Protein AF-A0A068S3R8-F1 (afdb_monomer)

Mean predicted aligned error: 17.59 Å

Sequence (166 aa):
MTRSATAWVVQECETALEDRRSAHNALERQRREHLNARFQELARTLPSLQSVRRPSKSMIVSKSLDYVMQSNTRESRYVSEILDLRRRNEQLRQQAALLHSYKYPTSSSPPSSSSSSSLSLQVQEQQQHLNLSQTTMPDPFTLTPAMILSKIHQQQQEDRRGHRRS

Structure (mmCIF, N/CA/C/O backbone):
data_AF-A0A068S3R8-F1
#
_entry.id   AF-A0A068S3R8-F1
#
loop_
_atom_site.group_PDB
_atom_site.id
_atom_site.type_symbol
_atom_site.label_atom_id
_atom_site.label_alt_id
_atom_site.label_comp_id
_atom_site.label_asym_id
_atom_site.label_entity_id
_atom_site.label_seq_id
_atom_site.pdbx_PDB_ins_code
_atom_site.Cartn_x
_atom_site.Cartn_y
_atom_site.Cartn_z
_atom_site.occupancy
_atom_site.B_iso_or_equiv
_atom_site.auth_seq_id
_atom_site.auth_comp_id
_atom_site.auth_asym_id
_atom_site.auth_atom_id
_atom_site.pdbx_PDB_model_num
ATOM 1 N N . MET A 1 1 ? 41.377 10.291 -56.583 1.00 51.19 1 MET A N 1
ATOM 2 C CA . MET A 1 1 ? 41.637 9.394 -55.430 1.00 51.19 1 MET A CA 1
ATOM 3 C C . MET A 1 1 ? 41.089 9.968 -54.104 1.00 51.19 1 MET A C 1
ATOM 5 O O . MET A 1 1 ? 41.702 9.778 -53.068 1.00 51.19 1 MET A O 1
ATOM 9 N N . THR A 1 2 ? 39.921 10.628 -54.083 1.00 55.53 2 THR A N 1
ATOM 10 C CA . THR A 1 2 ? 39.420 11.383 -52.901 1.00 55.53 2 THR A CA 1
ATOM 11 C C . THR A 1 2 ? 38.134 10.832 -52.270 1.00 55.53 2 THR A C 1
ATOM 13 O O . THR A 1 2 ? 37.683 11.356 -51.262 1.00 55.53 2 THR A O 1
ATOM 16 N N . ARG A 1 3 ? 37.548 9.750 -52.803 1.00 54.03 3 ARG A N 1
ATOM 17 C CA . ARG A 1 3 ? 36.299 9.161 -52.273 1.00 54.03 3 ARG A CA 1
ATOM 18 C C . ARG A 1 3 ? 36.459 8.368 -50.968 1.00 54.03 3 ARG A C 1
ATOM 20 O O . ARG A 1 3 ? 35.466 8.125 -50.297 1.00 54.03 3 ARG A O 1
ATOM 27 N N . SER A 1 4 ? 37.683 7.964 -50.620 1.00 62.53 4 SER A N 1
ATOM 28 C CA . SER A 1 4 ? 37.938 7.105 -49.456 1.00 62.53 4 SER A CA 1
ATOM 29 C C . SER A 1 4 ? 37.808 7.883 -48.141 1.00 62.53 4 SER A C 1
ATOM 31 O O . SER A 1 4 ? 37.044 7.483 -47.274 1.00 62.53 4 SER A O 1
ATOM 33 N N . ALA A 1 5 ? 38.447 9.052 -48.015 1.00 59.62 5 ALA A N 1
ATOM 34 C CA . ALA A 1 5 ? 38.508 9.802 -46.754 1.00 59.62 5 ALA A CA 1
ATOM 35 C C . ALA A 1 5 ? 37.138 10.293 -46.238 1.00 59.62 5 ALA A C 1
ATOM 37 O O . ALA A 1 5 ? 36.887 10.262 -45.039 1.00 59.62 5 ALA A O 1
ATOM 38 N N . THR A 1 6 ? 36.224 10.692 -47.127 1.00 59.78 6 THR A N 1
ATOM 39 C CA . THR A 1 6 ? 34.867 11.119 -46.741 1.00 59.78 6 THR A CA 1
ATOM 40 C C . THR A 1 6 ? 33.982 9.960 -46.283 1.00 59.78 6 THR A C 1
ATOM 42 O O . THR A 1 6 ? 33.094 10.172 -45.466 1.00 59.78 6 THR A O 1
ATOM 45 N N . ALA A 1 7 ? 34.218 8.741 -46.778 1.00 63.41 7 ALA A N 1
ATOM 46 C CA . ALA A 1 7 ? 33.459 7.562 -46.365 1.00 63.41 7 ALA A CA 1
ATOM 47 C C . ALA A 1 7 ? 33.797 7.145 -44.922 1.00 63.41 7 ALA A C 1
ATOM 49 O O . ALA A 1 7 ? 32.890 6.822 -44.163 1.00 63.41 7 ALA A O 1
ATOM 50 N N . TRP A 1 8 ? 35.069 7.245 -44.516 1.00 62.47 8 TRP A N 1
ATOM 51 C CA . TRP A 1 8 ? 35.499 6.969 -43.137 1.00 62.47 8 TRP A CA 1
ATOM 52 C C . TRP A 1 8 ? 34.881 7.938 -42.126 1.00 62.47 8 TRP A C 1
ATOM 54 O O . TRP A 1 8 ? 34.349 7.501 -41.114 1.00 62.47 8 TRP A O 1
ATOM 64 N N . VAL A 1 9 ? 34.873 9.240 -42.428 1.00 62.78 9 VAL A N 1
ATOM 65 C CA . VAL A 1 9 ? 34.320 10.263 -41.520 1.00 62.78 9 VAL A CA 1
ATOM 66 C C . VAL A 1 9 ? 32.803 10.122 -41.353 1.00 62.78 9 VAL A C 1
ATOM 68 O O . VAL A 1 9 ? 32.285 10.269 -40.249 1.00 62.78 9 VAL A O 1
ATOM 71 N N . VAL A 1 10 ? 32.074 9.805 -42.429 1.00 66.19 10 VAL A N 1
ATOM 72 C CA . VAL A 1 10 ? 30.625 9.550 -42.350 1.00 66.19 10 VAL A CA 1
ATOM 73 C C . VAL A 1 10 ? 30.339 8.294 -41.526 1.00 66.19 10 VAL A C 1
ATOM 75 O O . VAL A 1 10 ? 29.455 8.322 -40.673 1.00 66.19 10 VAL A O 1
ATOM 78 N N . GLN A 1 11 ? 31.127 7.234 -41.717 1.00 67.62 11 GLN A N 1
ATOM 79 C CA . GLN A 1 11 ? 30.979 5.982 -40.979 1.00 67.62 11 GLN A CA 1
ATOM 80 C C . GLN A 1 11 ? 31.315 6.135 -39.486 1.00 67.62 11 GLN A C 1
ATOM 82 O O . GLN A 1 11 ? 30.635 5.555 -38.648 1.00 67.62 11 GLN A O 1
ATOM 87 N N . GLU A 1 12 ? 32.295 6.968 -39.134 1.00 63.81 12 GLU A N 1
ATOM 88 C CA . GLU A 1 12 ? 32.676 7.266 -37.746 1.00 63.81 12 GLU A CA 1
ATOM 89 C C . GLU A 1 12 ? 31.647 8.157 -37.019 1.00 63.81 12 GLU A C 1
ATOM 91 O O . GLU A 1 12 ? 31.403 8.002 -35.821 1.00 63.81 12 GLU A O 1
ATOM 96 N N . CYS A 1 13 ? 30.961 9.055 -37.739 1.00 73.69 13 CYS A N 1
ATOM 97 C CA . CYS A 1 13 ? 29.795 9.761 -37.198 1.00 73.69 13 CYS A CA 1
ATOM 98 C C . CYS A 1 13 ? 28.574 8.841 -37.026 1.00 73.69 13 CYS A C 1
ATOM 100 O O . CYS A 1 13 ? 27.834 8.987 -36.051 1.00 73.69 13 CYS A O 1
ATOM 102 N N . GLU A 1 14 ? 28.341 7.911 -37.952 1.00 74.69 14 GLU A N 1
ATOM 103 C CA . GLU A 1 14 ? 27.219 6.968 -37.893 1.00 74.69 14 GLU A CA 1
ATOM 104 C C . GLU A 1 14 ? 27.356 5.999 -36.709 1.00 74.69 14 GLU A C 1
ATOM 106 O O . GLU A 1 14 ? 26.413 5.864 -35.920 1.00 74.69 14 GLU A O 1
ATOM 111 N N . THR A 1 15 ? 28.558 5.457 -36.484 1.00 79.62 15 THR A N 1
ATOM 112 C CA . THR A 1 15 ? 28.851 4.595 -35.328 1.00 79.62 15 THR A CA 1
ATOM 113 C C . THR A 1 15 ? 28.710 5.339 -34.001 1.00 79.62 15 THR A C 1
ATOM 115 O O . THR A 1 15 ? 28.070 4.837 -33.080 1.00 79.62 15 THR A O 1
ATOM 118 N N . ALA A 1 16 ? 29.182 6.587 -33.901 1.00 82.00 16 ALA A N 1
ATOM 119 C CA . ALA A 1 16 ? 29.010 7.394 -32.690 1.00 82.00 16 ALA A CA 1
ATOM 120 C C . ALA A 1 16 ? 27.524 7.679 -32.365 1.00 82.00 16 ALA A C 1
ATOM 122 O O . ALA A 1 16 ? 27.117 7.735 -31.197 1.00 82.00 16 ALA A O 1
ATOM 123 N N . LEU A 1 17 ? 26.675 7.847 -33.387 1.00 86.94 17 LEU A N 1
ATOM 124 C CA . LEU A 1 17 ? 25.225 7.996 -33.211 1.00 86.94 17 LEU A CA 1
ATOM 125 C C . LEU A 1 17 ? 24.551 6.686 -32.785 1.00 86.94 17 LEU A C 1
ATOM 127 O O . LEU A 1 17 ? 23.557 6.714 -32.051 1.00 86.94 17 LEU A O 1
ATOM 131 N N . GLU A 1 18 ? 25.043 5.550 -33.262 1.00 85.94 18 GLU A N 1
ATOM 132 C CA . GLU A 1 18 ? 24.586 4.212 -32.881 1.00 85.94 18 GLU A CA 1
ATOM 133 C C . GLU A 1 18 ? 24.995 3.863 -31.454 1.00 85.94 18 GLU A C 1
ATOM 135 O O . GLU A 1 18 ? 24.146 3.411 -30.687 1.00 85.94 18 GLU A O 1
ATOM 140 N N . ASP A 1 19 ? 26.218 4.199 -31.051 1.00 87.75 19 ASP A N 1
ATOM 141 C CA . ASP A 1 19 ? 26.715 4.042 -29.685 1.00 87.75 19 ASP A CA 1
ATOM 142 C C . ASP A 1 19 ? 25.922 4.896 -28.696 1.00 87.75 19 ASP A C 1
ATOM 144 O O . ASP A 1 19 ? 25.498 4.426 -27.639 1.00 87.75 19 ASP A O 1
ATOM 148 N N . ARG A 1 20 ? 25.604 6.144 -29.056 1.00 91.50 20 ARG A N 1
ATOM 149 C CA . ARG A 1 20 ? 24.736 6.989 -28.225 1.00 91.50 20 ARG A CA 1
ATOM 150 C C . ARG A 1 20 ? 23.328 6.402 -28.085 1.00 91.50 20 ARG A C 1
ATOM 152 O O . ARG A 1 20 ? 22.744 6.447 -26.999 1.00 91.50 20 ARG A O 1
ATOM 159 N N . ARG A 1 21 ? 22.768 5.842 -29.164 1.00 93.06 21 ARG A N 1
ATOM 160 C CA . ARG A 1 21 ? 21.459 5.163 -29.141 1.00 93.06 21 ARG A CA 1
ATOM 161 C C . ARG A 1 21 ? 21.508 3.871 -28.322 1.00 93.06 21 ARG A C 1
ATOM 163 O O . ARG A 1 21 ? 20.574 3.603 -27.566 1.00 93.06 21 ARG A O 1
ATOM 170 N N . SER A 1 22 ? 22.578 3.087 -28.434 1.00 93.94 22 SER A N 1
ATOM 171 C CA . SER A 1 22 ? 22.758 1.835 -27.695 1.00 93.94 22 SER A CA 1
ATOM 172 C C . SER A 1 22 ? 22.910 2.100 -26.193 1.00 93.94 22 SER A C 1
ATOM 174 O O . SER A 1 22 ? 22.207 1.473 -25.397 1.00 93.94 22 SER A O 1
ATOM 176 N N . ALA A 1 23 ? 23.705 3.105 -25.808 1.00 94.62 23 ALA A N 1
ATOM 177 C CA . ALA A 1 23 ? 23.867 3.549 -24.427 1.00 94.62 23 ALA A CA 1
ATOM 178 C C . ALA A 1 23 ? 22.541 4.043 -23.830 1.00 94.62 23 ALA A C 1
ATOM 180 O O . ALA A 1 23 ? 22.152 3.626 -22.738 1.00 94.62 23 ALA A O 1
ATOM 181 N N . HIS A 1 24 ? 21.788 4.862 -24.572 1.00 97.19 24 HIS A N 1
ATOM 182 C CA . HIS A 1 24 ? 20.451 5.287 -24.156 1.00 97.19 24 HIS A CA 1
ATOM 183 C C . HIS A 1 24 ? 19.503 4.089 -23.949 1.00 97.19 24 HIS A C 1
ATOM 185 O O . HIS A 1 24 ? 18.805 4.005 -22.937 1.00 97.19 24 HIS A O 1
ATOM 191 N N . ASN A 1 25 ? 19.504 3.120 -24.870 1.00 97.81 25 ASN A N 1
ATOM 192 C CA . ASN A 1 25 ? 18.690 1.907 -24.754 1.00 97.81 25 ASN A CA 1
ATOM 193 C C . ASN A 1 25 ? 19.098 1.032 -23.559 1.00 97.81 25 ASN A C 1
ATOM 195 O O . ASN A 1 25 ? 18.241 0.382 -22.956 1.00 97.81 25 ASN A O 1
ATOM 199 N N . ALA A 1 26 ? 20.387 0.995 -23.215 1.00 97.25 26 ALA A N 1
ATOM 200 C CA . ALA A 1 26 ? 20.878 0.315 -22.023 1.00 97.25 26 ALA A CA 1
ATOM 201 C C . ALA A 1 26 ? 20.343 0.982 -20.746 1.00 97.25 26 ALA A C 1
ATOM 203 O O . ALA A 1 26 ? 19.762 0.298 -19.901 1.00 97.25 26 ALA A O 1
ATOM 204 N N . LEU A 1 27 ? 20.437 2.312 -20.656 1.00 97.75 27 LEU A N 1
ATOM 205 C CA . LEU A 1 27 ? 19.927 3.081 -19.517 1.00 97.75 27 LEU A CA 1
ATOM 206 C C . LEU A 1 27 ? 18.412 2.917 -19.330 1.00 97.75 27 LEU A C 1
ATOM 208 O O . LEU A 1 27 ? 17.944 2.666 -18.220 1.00 97.75 27 LEU A O 1
ATOM 212 N N . GLU A 1 28 ? 17.624 2.996 -20.404 1.00 98.12 28 GLU A N 1
ATOM 213 C CA . GLU A 1 28 ? 16.169 2.823 -20.303 1.00 98.12 28 GLU A CA 1
ATOM 214 C C . GLU A 1 28 ? 15.787 1.391 -19.900 1.00 98.12 28 GLU A C 1
ATOM 216 O O . GLU A 1 28 ? 14.827 1.188 -19.151 1.00 98.12 28 GLU A O 1
ATOM 221 N N . ARG A 1 29 ? 16.547 0.380 -20.339 1.00 98.38 29 ARG A N 1
ATOM 222 C CA . ARG A 1 29 ? 16.350 -1.005 -19.890 1.00 98.38 29 ARG A CA 1
ATOM 223 C C . ARG A 1 29 ? 16.610 -1.138 -18.389 1.00 98.38 29 ARG A C 1
ATOM 225 O O . ARG A 1 29 ? 15.739 -1.651 -17.690 1.00 98.38 29 ARG A O 1
ATOM 232 N N . GLN A 1 30 ? 17.715 -0.584 -17.888 1.00 98.12 30 GLN A N 1
ATOM 233 C CA . GLN A 1 30 ? 18.015 -0.544 -16.454 1.00 98.12 30 GLN A CA 1
ATOM 234 C C . GLN A 1 30 ? 16.899 0.160 -15.662 1.00 98.12 30 GLN A C 1
ATOM 236 O O . GLN A 1 30 ? 16.451 -0.3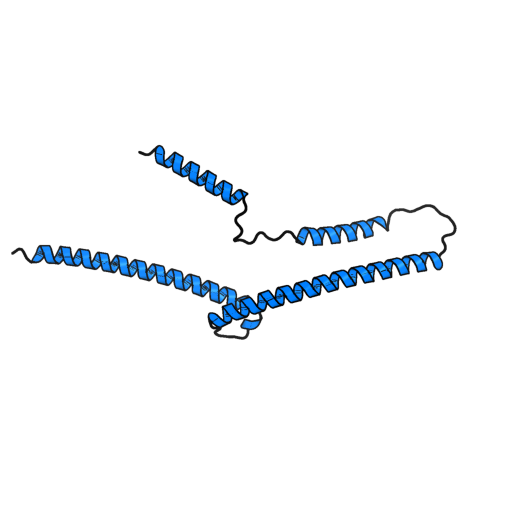38 -14.626 1.00 98.12 30 GLN A O 1
ATOM 241 N N . ARG A 1 31 ? 16.381 1.290 -16.163 1.00 98.62 31 ARG A N 1
ATOM 242 C CA . ARG A 1 31 ? 15.258 2.006 -15.535 1.00 98.62 31 ARG A CA 1
ATOM 243 C C . ARG A 1 31 ? 14.001 1.135 -15.454 1.00 98.62 31 ARG A C 1
ATOM 245 O O . ARG A 1 31 ? 13.338 1.092 -14.415 1.00 98.62 31 ARG A O 1
ATOM 252 N N . ARG A 1 32 ? 13.666 0.428 -16.538 1.00 98.50 32 ARG A N 1
ATOM 253 C CA . ARG A 1 32 ? 12.508 -0.482 -16.595 1.00 98.50 32 ARG A CA 1
ATOM 254 C C . ARG A 1 32 ? 12.668 -1.672 -15.659 1.00 98.50 32 ARG A C 1
ATOM 256 O O . ARG A 1 32 ? 11.694 -2.056 -15.015 1.00 98.50 32 ARG A O 1
ATOM 263 N N . GLU A 1 33 ? 13.864 -2.241 -15.569 1.00 98.44 33 GLU A N 1
ATOM 264 C CA . GLU A 1 33 ? 14.184 -3.325 -14.638 1.00 98.44 33 GLU A CA 1
ATOM 265 C C . GLU A 1 33 ? 14.031 -2.871 -13.186 1.00 98.44 33 GLU A C 1
ATOM 267 O O . GLU A 1 33 ? 13.329 -3.532 -12.421 1.00 98.44 33 GLU A O 1
ATOM 272 N N . HIS A 1 34 ? 14.568 -1.696 -12.835 1.00 98.50 34 HIS A N 1
ATOM 273 C CA . HIS A 1 34 ? 14.389 -1.106 -11.508 1.00 98.50 34 HIS A CA 1
ATOM 274 C C . HIS A 1 34 ? 12.906 -0.902 -11.166 1.00 98.50 34 HIS A C 1
ATOM 276 O O . HIS A 1 34 ? 12.444 -1.313 -10.102 1.00 98.50 34 HIS A O 1
ATOM 282 N N . LEU A 1 35 ? 12.124 -0.322 -12.083 1.00 98.25 35 LEU A N 1
ATOM 283 C CA . LEU A 1 35 ? 10.686 -0.127 -11.883 1.00 98.25 35 LEU A CA 1
ATOM 284 C C . LEU A 1 35 ? 9.944 -1.461 -11.715 1.00 98.25 35 LEU A C 1
ATOM 286 O O . LEU A 1 35 ? 9.087 -1.599 -10.843 1.00 98.25 35 LEU A O 1
ATOM 290 N N . ASN A 1 36 ? 10.266 -2.459 -12.537 1.00 98.06 36 ASN A N 1
ATOM 291 C CA . ASN A 1 36 ? 9.657 -3.781 -12.432 1.00 98.06 36 ASN A CA 1
ATOM 292 C C . ASN A 1 36 ? 10.013 -4.463 -11.101 1.00 98.06 36 ASN A C 1
ATOM 294 O O . ASN A 1 36 ? 9.145 -5.110 -10.517 1.00 98.06 36 ASN A O 1
ATOM 298 N N . ALA A 1 37 ? 11.235 -4.282 -10.593 1.00 98.12 37 ALA A N 1
ATOM 299 C CA . ALA A 1 37 ? 11.625 -4.775 -9.275 1.00 98.12 37 ALA A CA 1
ATOM 300 C C . ALA A 1 37 ? 10.761 -4.154 -8.164 1.00 98.12 37 ALA A C 1
ATOM 302 O O . ALA A 1 37 ? 10.256 -4.890 -7.318 1.00 98.12 37 ALA A O 1
ATOM 303 N N . ARG A 1 38 ? 10.484 -2.840 -8.224 1.00 98.12 38 ARG A N 1
ATOM 304 C CA . ARG A 1 38 ? 9.569 -2.162 -7.283 1.00 98.12 38 ARG A CA 1
ATOM 305 C C . ARG A 1 38 ? 8.142 -2.710 -7.337 1.00 98.12 38 ARG A C 1
ATOM 307 O O . ARG A 1 38 ? 7.537 -2.934 -6.294 1.00 98.12 38 ARG A O 1
ATOM 314 N N . PHE A 1 39 ? 7.614 -2.998 -8.530 1.00 98.31 39 PHE A N 1
ATOM 315 C CA . PHE A 1 39 ? 6.304 -3.653 -8.658 1.00 98.31 39 PHE A CA 1
ATOM 316 C C . PHE A 1 39 ? 6.283 -5.052 -8.029 1.00 98.31 39 PHE A C 1
ATOM 318 O O . PHE A 1 39 ? 5.297 -5.424 -7.399 1.00 98.31 39 PHE A O 1
ATOM 325 N N . GLN A 1 40 ? 7.354 -5.833 -8.186 1.00 97.12 40 GLN A N 1
ATOM 326 C CA . GLN A 1 40 ? 7.445 -7.164 -7.582 1.00 97.12 40 GLN A CA 1
ATOM 327 C C . GLN A 1 40 ? 7.598 -7.105 -6.059 1.00 97.12 40 GLN A C 1
ATOM 329 O O . GLN A 1 40 ? 7.021 -7.932 -5.362 1.00 97.12 40 GLN A O 1
ATOM 334 N N . GLU A 1 41 ? 8.376 -6.153 -5.541 1.00 97.50 41 GLU A N 1
ATOM 335 C CA . GLU A 1 41 ? 8.492 -5.883 -4.105 1.00 97.50 41 GLU A CA 1
ATOM 336 C C . GLU A 1 41 ? 7.114 -5.574 -3.511 1.00 97.50 41 GLU A C 1
ATOM 338 O O . GLU A 1 41 ? 6.667 -6.276 -2.608 1.00 97.50 41 GLU A O 1
ATOM 343 N N . LEU A 1 42 ? 6.389 -4.630 -4.115 1.00 97.75 42 LEU A N 1
ATOM 344 C CA . LEU A 1 42 ? 5.026 -4.282 -3.722 1.00 97.75 42 LEU A CA 1
ATOM 345 C C . LEU A 1 42 ? 4.063 -5.477 -3.803 1.00 97.75 42 LEU A C 1
ATOM 347 O O . LEU A 1 42 ? 3.246 -5.678 -2.915 1.00 97.75 42 LEU A O 1
ATOM 351 N N . ALA A 1 43 ? 4.163 -6.316 -4.835 1.00 97.88 43 ALA A N 1
ATOM 352 C CA . ALA A 1 43 ? 3.306 -7.495 -4.942 1.00 97.88 43 ALA A CA 1
ATOM 353 C C . ALA A 1 43 ? 3.511 -8.491 -3.787 1.00 97.88 43 ALA A C 1
ATOM 355 O O . ALA A 1 43 ? 2.546 -9.101 -3.334 1.00 97.88 43 ALA A O 1
ATOM 356 N N . ARG A 1 44 ? 4.750 -8.650 -3.299 1.00 96.06 44 ARG A N 1
ATOM 357 C CA . ARG A 1 44 ? 5.074 -9.563 -2.189 1.00 96.06 44 ARG A CA 1
ATOM 358 C C . ARG A 1 44 ? 4.574 -9.052 -0.838 1.00 96.06 44 ARG A C 1
ATOM 360 O O . ARG A 1 44 ? 4.265 -9.871 0.025 1.00 96.06 44 ARG A O 1
ATOM 367 N N . THR A 1 45 ? 4.498 -7.734 -0.643 1.00 95.94 45 THR A N 1
ATOM 368 C CA . THR A 1 45 ? 4.023 -7.144 0.622 1.00 95.94 45 THR A CA 1
ATOM 369 C C . THR A 1 45 ? 2.504 -7.195 0.767 1.00 95.94 45 THR A C 1
ATOM 371 O O . THR A 1 45 ? 2.002 -7.150 1.887 1.00 95.94 45 THR A O 1
ATOM 374 N N . LEU A 1 46 ? 1.763 -7.320 -0.338 1.00 97.25 46 LEU A N 1
ATOM 375 C CA . LEU A 1 46 ? 0.303 -7.368 -0.334 1.00 97.25 46 LEU A CA 1
ATOM 376 C C . LEU A 1 46 ? -0.219 -8.775 0.016 1.00 97.25 46 LEU A C 1
ATOM 378 O O . LEU A 1 46 ? -0.051 -9.700 -0.784 1.00 97.25 46 LEU A O 1
ATOM 382 N N . PRO A 1 47 ? -0.949 -8.956 1.137 1.00 95.56 47 PRO A N 1
ATOM 383 C CA . PRO A 1 47 ? -1.473 -10.269 1.531 1.00 95.56 47 PRO A CA 1
ATOM 384 C C . PRO A 1 47 ? -2.408 -10.886 0.483 1.00 95.56 47 PRO A C 1
ATOM 386 O O . PRO A 1 47 ? -2.398 -12.091 0.257 1.00 95.56 47 PRO A O 1
ATOM 389 N N . SER A 1 48 ? -3.184 -10.048 -0.209 1.00 94.69 48 SER A N 1
ATOM 390 C CA . SER A 1 48 ? -4.145 -10.466 -1.236 1.00 94.69 48 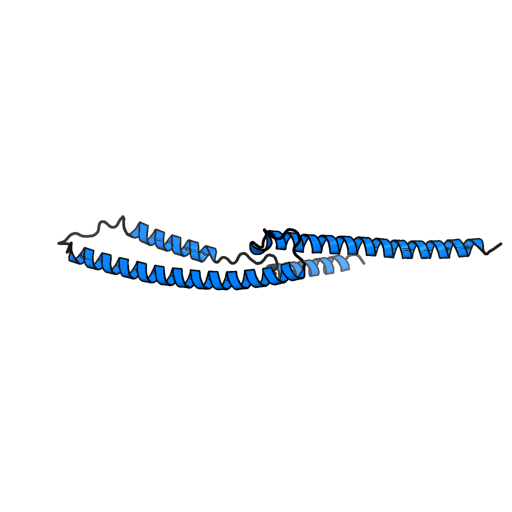SER A CA 1
ATOM 391 C C . SER A 1 48 ? -3.502 -11.007 -2.517 1.00 94.69 48 SER A C 1
ATOM 393 O O . SER A 1 48 ? -4.196 -11.624 -3.322 1.00 94.69 48 SER A O 1
ATOM 395 N N . LEU A 1 49 ? -2.200 -10.784 -2.721 1.00 95.88 49 LEU A N 1
ATOM 396 C CA . LEU A 1 49 ? -1.476 -11.219 -3.917 1.00 95.88 49 LEU A CA 1
ATOM 397 C C . LEU A 1 49 ? -0.560 -12.423 -3.676 1.00 95.88 49 LEU A C 1
ATOM 399 O O . LEU A 1 49 ? -0.005 -12.943 -4.639 1.00 95.88 49 LEU A O 1
ATOM 403 N N . GLN A 1 50 ? -0.436 -12.917 -2.440 1.00 92.56 50 GLN A N 1
ATOM 404 C CA . GLN A 1 50 ? 0.458 -14.037 -2.113 1.00 92.56 50 GLN A CA 1
ATOM 405 C C . GLN A 1 50 ? 0.107 -15.335 -2.857 1.00 92.56 50 GLN A C 1
ATOM 407 O O . GLN A 1 50 ? 0.996 -16.105 -3.213 1.00 92.56 50 GLN A O 1
ATOM 412 N N . SER A 1 51 ? -1.178 -15.569 -3.132 1.00 92.25 51 SER A N 1
ATOM 413 C CA . SER A 1 51 ? -1.652 -16.729 -3.900 1.00 92.25 51 SER A CA 1
ATOM 414 C C . SER A 1 51 ? -1.551 -16.540 -5.418 1.00 92.25 51 SER A C 1
ATOM 416 O O . SER A 1 51 ? -1.694 -17.498 -6.180 1.00 92.25 51 SER A O 1
ATOM 418 N N . VAL A 1 52 ? -1.296 -15.316 -5.890 1.00 94.56 52 VAL A N 1
ATOM 419 C CA . VAL A 1 52 ? -1.270 -14.988 -7.315 1.00 94.56 52 VAL A CA 1
ATOM 420 C C . VAL A 1 52 ? 0.157 -15.120 -7.837 1.00 94.56 52 VAL A C 1
ATOM 422 O O . VAL A 1 52 ? 1.019 -14.291 -7.571 1.00 94.56 52 VAL A O 1
ATOM 425 N N . ARG A 1 53 ? 0.410 -16.147 -8.657 1.00 92.75 53 ARG A N 1
ATOM 426 C CA . ARG A 1 53 ? 1.758 -16.437 -9.183 1.00 92.75 53 ARG A CA 1
ATOM 427 C C . ARG A 1 53 ? 2.337 -15.321 -10.064 1.00 92.75 53 ARG A C 1
ATOM 429 O O . ARG A 1 53 ? 3.546 -15.107 -10.069 1.00 92.75 53 ARG A O 1
ATOM 436 N N . ARG A 1 54 ? 1.502 -14.666 -10.880 1.00 95.06 54 ARG A N 1
ATOM 437 C CA . ARG A 1 54 ? 1.924 -13.634 -11.850 1.00 95.06 54 ARG A CA 1
ATOM 438 C C . ARG A 1 54 ? 0.930 -12.466 -11.867 1.00 95.06 54 ARG A C 1
ATOM 440 O O . ARG A 1 54 ? 0.148 -12.358 -12.811 1.00 95.06 54 ARG A O 1
ATOM 447 N N . PRO A 1 55 ? 0.918 -11.615 -10.829 1.00 96.50 55 PRO A N 1
ATOM 448 C CA . PRO A 1 55 ? -0.005 -10.490 -10.774 1.00 96.50 55 PRO A CA 1
ATOM 449 C C . PRO A 1 55 ? 0.347 -9.453 -11.851 1.00 96.50 55 PRO A C 1
ATOM 451 O O . PRO A 1 55 ? 1.519 -9.184 -12.124 1.00 96.50 55 PRO A O 1
ATOM 454 N N . SER A 1 56 ? -0.675 -8.877 -12.490 1.00 98.00 56 SER A N 1
ATOM 455 C CA . SER A 1 56 ? -0.490 -7.818 -13.489 1.00 98.00 56 SER A CA 1
ATOM 456 C C . SER A 1 56 ? -0.186 -6.472 -12.819 1.00 98.00 56 SER A C 1
ATOM 458 O O . SER A 1 56 ? -0.557 -6.251 -11.670 1.00 98.00 56 SER A O 1
ATOM 460 N N . LYS A 1 57 ? 0.443 -5.529 -13.538 1.00 98.06 57 LYS A N 1
ATOM 461 C CA . LYS A 1 57 ? 0.747 -4.186 -12.994 1.00 98.06 57 LYS A CA 1
ATOM 462 C C . LYS A 1 57 ? -0.507 -3.457 -12.512 1.00 98.06 57 LYS A C 1
ATOM 464 O O . LYS A 1 57 ? -0.504 -2.900 -11.422 1.00 98.06 57 LYS A O 1
ATOM 469 N N . SER A 1 58 ? -1.578 -3.507 -13.304 1.00 98.31 58 SER A N 1
ATOM 470 C CA . SER A 1 58 ? -2.870 -2.926 -12.928 1.00 98.31 58 SER A CA 1
ATOM 471 C C . SER A 1 58 ? -3.431 -3.589 -11.671 1.00 98.31 58 SER A C 1
ATOM 473 O O . SER A 1 58 ? -3.826 -2.884 -10.751 1.00 98.31 58 SER A O 1
ATOM 475 N N . MET A 1 59 ? -3.373 -4.922 -11.578 1.00 98.12 59 MET A N 1
ATOM 476 C CA . MET A 1 59 ? -3.835 -5.649 -10.396 1.00 98.12 59 MET A CA 1
ATOM 477 C C . MET A 1 59 ? -3.036 -5.287 -9.142 1.00 98.12 59 MET A C 1
ATOM 479 O O . MET A 1 59 ? -3.640 -5.105 -8.092 1.00 98.12 59 MET A O 1
ATOM 483 N N . ILE A 1 60 ? -1.708 -5.149 -9.249 1.00 98.31 60 ILE A N 1
ATOM 484 C CA . ILE A 1 60 ? -0.859 -4.719 -8.129 1.00 98.31 60 ILE A CA 1
ATOM 485 C C . ILE A 1 60 ? -1.320 -3.350 -7.628 1.00 98.31 60 ILE A C 1
ATOM 487 O O . ILE A 1 60 ? -1.590 -3.207 -6.444 1.00 98.31 60 ILE A O 1
ATOM 491 N N . VAL A 1 61 ? -1.491 -2.373 -8.524 1.00 98.44 61 VAL A N 1
ATOM 492 C CA . VAL A 1 61 ? -1.950 -1.025 -8.149 1.00 98.44 61 VAL A CA 1
ATOM 493 C C . VAL A 1 61 ? -3.338 -1.065 -7.508 1.00 98.44 61 VAL A C 1
ATOM 495 O O . VAL A 1 61 ? -3.522 -0.510 -6.428 1.00 98.44 61 VAL A O 1
ATOM 498 N N . SER A 1 62 ? -4.303 -1.754 -8.123 1.00 98.12 62 SER A N 1
ATOM 499 C CA . SER A 1 62 ? -5.658 -1.868 -7.576 1.00 98.12 62 SER A CA 1
ATOM 500 C C . SER A 1 62 ? -5.662 -2.525 -6.195 1.00 98.12 62 SER A C 1
ATOM 502 O O . SER A 1 62 ? -6.292 -2.012 -5.277 1.00 98.12 62 SER A O 1
ATOM 504 N N . LYS A 1 63 ? -4.908 -3.616 -6.005 1.00 98.06 63 LYS A N 1
ATOM 505 C CA . LYS A 1 63 ? -4.819 -4.294 -4.706 1.00 98.06 63 LYS A CA 1
ATOM 506 C C . LYS A 1 63 ? -4.062 -3.498 -3.652 1.00 98.06 63 LYS A C 1
ATOM 508 O O . LYS A 1 63 ? -4.411 -3.618 -2.480 1.00 98.06 63 LYS A O 1
ATOM 513 N N . SER A 1 64 ? -3.113 -2.649 -4.040 1.00 98.31 64 SER A N 1
ATOM 514 C CA . SER A 1 64 ? -2.517 -1.676 -3.121 1.00 98.31 64 SER A CA 1
ATOM 515 C C . SER A 1 64 ? -3.545 -0.674 -2.611 1.00 98.31 64 SER A C 1
ATOM 517 O O . SER A 1 64 ? -3.615 -0.441 -1.406 1.00 98.31 64 SER A O 1
ATOM 519 N N . LEU A 1 65 ? -4.360 -0.107 -3.506 1.00 98.31 65 LEU A N 1
ATOM 520 C CA . LEU A 1 65 ? -5.404 0.848 -3.128 1.00 98.31 65 LEU A CA 1
ATOM 521 C C . LEU A 1 65 ? -6.436 0.193 -2.204 1.00 98.31 65 LEU A C 1
ATOM 523 O O . LEU A 1 65 ? -6.703 0.713 -1.120 1.00 98.31 65 LEU A O 1
ATOM 527 N N . ASP A 1 66 ? -6.925 -0.993 -2.582 1.00 97.81 66 ASP A N 1
ATOM 528 C CA . ASP A 1 66 ? -7.841 -1.792 -1.763 1.00 97.81 66 ASP A CA 1
ATOM 529 C C . ASP A 1 66 ? -7.264 -2.034 -0.357 1.00 97.81 66 ASP A C 1
ATOM 531 O O . ASP A 1 66 ? -7.976 -1.909 0.641 1.00 97.81 66 ASP A O 1
ATOM 535 N N . TYR A 1 67 ? -5.976 -2.388 -0.269 1.00 98.12 67 TYR A N 1
ATOM 536 C CA . TYR A 1 67 ? -5.315 -2.696 0.997 1.00 98.12 67 TYR A CA 1
ATOM 537 C C . TYR A 1 67 ? -5.212 -1.474 1.911 1.00 98.12 67 TYR A C 1
ATOM 539 O O . TYR A 1 67 ? -5.541 -1.583 3.092 1.00 98.12 67 TYR A O 1
ATOM 547 N N . VAL A 1 68 ? -4.806 -0.316 1.379 1.00 98.00 68 VAL A N 1
ATOM 548 C CA . VAL A 1 68 ? -4.708 0.932 2.155 1.00 98.00 68 VAL A CA 1
ATOM 549 C C . VAL A 1 68 ? -6.084 1.351 2.667 1.00 98.00 68 VAL A C 1
ATOM 551 O O . VAL A 1 68 ? -6.241 1.604 3.860 1.00 98.00 68 VAL A O 1
ATOM 554 N N . MET A 1 69 ? -7.106 1.338 1.807 1.00 97.94 69 MET A N 1
ATOM 555 C CA . MET A 1 69 ? -8.476 1.672 2.211 1.00 97.94 69 MET A CA 1
ATOM 556 C C . MET A 1 69 ? -8.974 0.756 3.335 1.00 97.94 69 MET A C 1
ATOM 558 O O . MET A 1 69 ? -9.438 1.230 4.372 1.00 97.94 69 MET A O 1
ATOM 562 N N . GLN A 1 70 ? -8.816 -0.561 3.171 1.00 97.81 70 GLN A N 1
ATOM 563 C CA . GLN A 1 70 ? -9.201 -1.536 4.194 1.00 97.81 70 GLN A CA 1
ATOM 564 C C . GLN A 1 70 ? -8.363 -1.416 5.469 1.00 97.81 70 GLN A C 1
ATOM 566 O O . GLN A 1 70 ? -8.862 -1.708 6.556 1.00 97.81 70 GLN A O 1
ATOM 571 N N . SER A 1 71 ? -7.089 -1.032 5.366 1.00 97.50 71 SER A N 1
ATOM 572 C CA . SER A 1 71 ? -6.233 -0.765 6.523 1.00 97.50 71 SER A CA 1
ATOM 573 C C . SER A 1 71 ? -6.789 0.393 7.345 1.00 97.50 71 SER A C 1
ATOM 575 O O . SER A 1 71 ? -7.047 0.207 8.529 1.00 97.50 71 SER A O 1
ATOM 577 N N . ASN A 1 72 ? -7.103 1.522 6.707 1.00 97.75 72 ASN A N 1
ATOM 578 C CA . ASN A 1 72 ? -7.642 2.706 7.383 1.00 97.75 72 ASN A CA 1
ATOM 579 C C . ASN A 1 72 ? -9.004 2.426 8.041 1.00 97.75 72 ASN A C 1
ATOM 581 O O . ASN A 1 72 ? -9.274 2.866 9.160 1.00 97.75 72 ASN A O 1
ATOM 585 N N . THR A 1 73 ? -9.873 1.652 7.375 1.00 97.81 73 THR A N 1
ATOM 586 C CA . THR A 1 73 ? -11.151 1.227 7.968 1.00 97.81 73 THR A CA 1
ATOM 587 C C . THR A 1 73 ? -10.939 0.317 9.179 1.00 97.81 73 THR A C 1
ATOM 589 O O . THR A 1 73 ? -11.606 0.496 10.197 1.00 97.81 73 THR A O 1
ATOM 592 N N . ARG A 1 74 ? -10.017 -0.655 9.101 1.00 97.88 74 ARG A N 1
ATOM 593 C CA . ARG A 1 74 ? -9.686 -1.536 10.235 1.00 97.88 74 ARG A CA 1
ATOM 594 C C . ARG A 1 74 ? -9.104 -0.746 11.402 1.00 97.88 74 ARG A C 1
ATOM 596 O O . ARG A 1 74 ? -9.549 -0.936 12.526 1.00 97.88 74 ARG A O 1
ATOM 603 N N . GLU A 1 75 ? -8.186 0.171 11.128 1.00 97.50 75 GLU A N 1
ATOM 604 C CA . GLU A 1 75 ? -7.592 1.057 12.127 1.00 97.50 75 GLU A CA 1
ATOM 605 C C . GLU A 1 75 ? -8.655 1.892 12.846 1.00 97.50 75 GLU A C 1
ATOM 607 O O . GLU A 1 75 ? -8.731 1.861 14.072 1.00 97.50 75 GLU A O 1
ATOM 612 N N . SER A 1 76 ? -9.558 2.536 12.101 1.00 96.69 76 SER A N 1
ATOM 613 C CA . SER A 1 76 ? -10.663 3.316 12.679 1.00 96.69 76 SER A CA 1
ATOM 614 C C . SER A 1 76 ? -11.555 2.467 13.593 1.00 96.69 76 SER A C 1
ATOM 616 O O . SER A 1 76 ? -11.958 2.910 14.671 1.00 96.69 76 SER A O 1
ATOM 618 N N . ARG A 1 77 ? -11.839 1.218 13.195 1.00 97.94 77 ARG A N 1
ATOM 619 C CA . ARG A 1 77 ? -12.599 0.271 14.024 1.00 97.94 77 ARG A CA 1
ATOM 620 C C . ARG A 1 77 ? -11.852 -0.086 15.306 1.00 97.94 77 ARG A C 1
ATOM 622 O O . ARG A 1 77 ? -12.462 -0.042 16.370 1.00 97.94 77 ARG A O 1
ATOM 629 N N . TYR A 1 78 ? -10.558 -0.395 15.219 1.00 97.44 78 TYR A N 1
ATOM 630 C CA . TYR A 1 78 ? -9.746 -0.712 16.395 1.00 97.44 78 TYR A CA 1
ATOM 631 C C . TYR A 1 78 ? -9.644 0.470 17.356 1.00 97.44 78 TYR A C 1
ATOM 633 O O . TYR A 1 78 ? -9.769 0.281 18.561 1.00 97.44 78 TYR A O 1
ATOM 641 N N . VAL A 1 79 ? -9.490 1.693 16.845 1.00 97.31 79 VAL A N 1
ATOM 642 C CA . VAL A 1 79 ? -9.499 2.903 17.676 1.00 97.31 79 VAL A CA 1
ATOM 643 C C . VAL A 1 79 ? -10.825 3.030 18.427 1.00 97.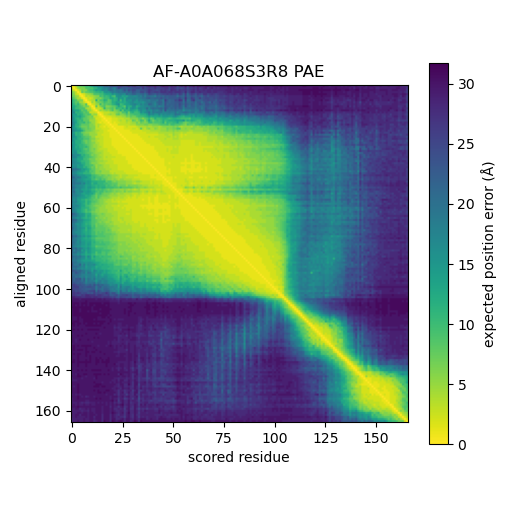31 79 VAL A C 1
ATOM 645 O O . VAL A 1 79 ? -10.815 3.206 19.645 1.00 97.31 79 VAL A O 1
ATOM 648 N N . SER A 1 80 ? -11.960 2.879 17.738 1.00 95.56 80 SER A N 1
ATOM 649 C CA . SER A 1 80 ? -13.280 2.917 18.383 1.00 95.56 80 SER A CA 1
ATOM 650 C C . SER A 1 80 ? -13.423 1.837 19.459 1.00 95.56 80 SER A C 1
ATOM 652 O O . SER A 1 80 ? -13.883 2.120 20.563 1.00 95.56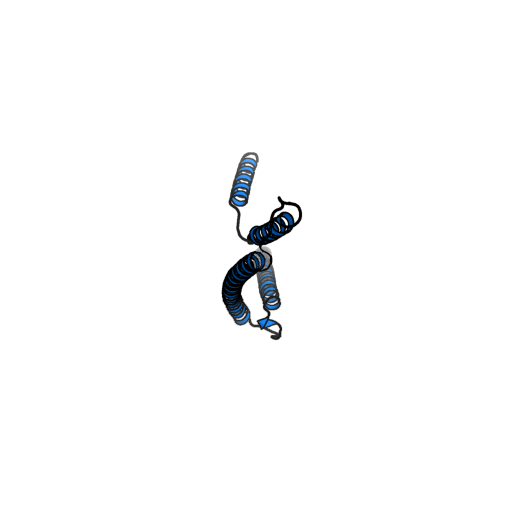 80 SER A O 1
ATOM 654 N N . GLU A 1 81 ? -12.992 0.610 19.167 1.00 97.44 81 GLU A N 1
ATOM 655 C CA . GLU A 1 81 ? -13.061 -0.513 20.103 1.00 97.44 81 GLU A CA 1
ATOM 656 C C . GLU A 1 81 ? -12.182 -0.283 21.339 1.00 97.44 81 GLU A C 1
ATOM 658 O O . GLU A 1 81 ? -12.623 -0.508 22.466 1.00 97.44 81 GLU A O 1
ATOM 663 N N . ILE A 1 82 ? -10.967 0.237 21.157 1.00 97.19 82 ILE A N 1
ATOM 664 C CA . ILE A 1 82 ? -10.068 0.595 22.258 1.00 97.19 82 ILE A CA 1
ATOM 665 C C . ILE A 1 82 ? -10.713 1.655 23.158 1.00 97.19 82 ILE A C 1
ATOM 667 O O . ILE A 1 82 ? -10.641 1.539 24.384 1.00 97.19 82 ILE A O 1
ATOM 671 N N . LEU A 1 83 ? -11.350 2.678 22.583 1.00 96.25 83 LEU A N 1
ATOM 672 C CA . LEU A 1 83 ? -12.027 3.724 23.356 1.00 96.25 83 LEU A CA 1
ATOM 673 C C . LEU A 1 83 ? -13.214 3.169 24.151 1.00 96.25 83 LEU A C 1
ATOM 675 O O . LEU A 1 83 ? -13.358 3.476 25.338 1.00 96.25 83 LEU A O 1
ATOM 679 N N . ASP A 1 84 ? -14.021 2.311 23.534 1.00 97.94 84 ASP A N 1
ATOM 680 C CA . ASP A 1 84 ? -15.148 1.662 24.200 1.00 97.94 84 ASP A CA 1
ATOM 681 C C . ASP A 1 84 ? -14.686 0.742 25.333 1.00 97.94 84 ASP A C 1
ATOM 683 O O . ASP A 1 84 ? -15.238 0.782 26.436 1.00 97.94 84 ASP A O 1
ATOM 687 N N . LEU A 1 85 ? -13.644 -0.060 25.098 1.00 97.62 85 LEU A N 1
ATOM 688 C CA . LEU A 1 85 ? -13.060 -0.933 26.114 1.00 97.62 85 LEU A CA 1
ATOM 689 C C . LEU A 1 85 ? -12.489 -0.132 27.282 1.00 97.62 85 LEU A C 1
ATOM 691 O O . LEU A 1 85 ? -12.712 -0.507 28.432 1.00 97.62 85 LEU A O 1
ATOM 695 N N . ARG A 1 86 ? -11.811 0.990 27.018 1.00 96.12 86 ARG A N 1
ATOM 696 C CA . ARG A 1 86 ? -11.303 1.886 28.069 1.00 96.12 86 ARG A CA 1
ATOM 697 C C . ARG A 1 86 ? -12.436 2.447 28.921 1.00 96.12 86 ARG A C 1
ATOM 699 O O . ARG A 1 86 ? -12.364 2.345 30.144 1.00 96.12 86 ARG A O 1
ATOM 706 N N . ARG A 1 87 ? -13.506 2.946 28.292 1.00 97.81 87 ARG A N 1
ATOM 707 C CA . ARG A 1 87 ? -14.689 3.463 28.998 1.00 97.81 87 ARG A CA 1
ATOM 708 C C . ARG A 1 87 ? -15.336 2.389 29.874 1.00 97.81 87 ARG A C 1
ATOM 710 O O . ARG A 1 87 ? -15.607 2.632 31.046 1.00 97.81 87 ARG A O 1
ATOM 717 N N . ARG A 1 88 ? -15.560 1.188 29.327 1.00 97.62 88 ARG A N 1
ATOM 718 C CA . ARG A 1 88 ? -16.150 0.065 30.079 1.00 97.62 88 ARG A CA 1
ATOM 719 C C . ARG A 1 88 ? -15.254 -0.373 31.235 1.00 97.62 88 ARG A C 1
ATOM 721 O O . ARG A 1 88 ? -15.744 -0.652 32.323 1.00 97.62 88 ARG A O 1
ATOM 728 N N . ASN A 1 89 ? -13.942 -0.422 31.016 1.00 97.81 89 ASN A N 1
ATOM 729 C CA . ASN A 1 89 ? -12.986 -0.802 32.050 1.00 97.81 89 ASN A CA 1
ATOM 730 C C . ASN A 1 89 ? -12.974 0.206 33.209 1.00 97.81 89 ASN A C 1
ATOM 732 O O . ASN A 1 89 ? -12.980 -0.195 34.371 1.00 97.81 89 ASN A O 1
ATOM 736 N N . GLU A 1 90 ? -13.020 1.502 32.902 1.00 96.75 90 GLU A N 1
ATOM 737 C CA . GLU A 1 90 ? -13.131 2.558 33.907 1.00 96.75 90 GLU A CA 1
ATOM 738 C C . GLU A 1 90 ? -14.430 2.443 34.716 1.00 96.75 90 GLU A C 1
ATOM 740 O O . GLU A 1 90 ? -14.386 2.456 35.945 1.00 96.75 90 GLU A O 1
ATOM 745 N N . GLN A 1 91 ? -15.570 2.233 34.051 1.00 97.12 91 GLN A N 1
ATOM 746 C CA . GLN A 1 91 ? -16.855 2.018 34.724 1.00 97.12 91 GLN A CA 1
ATOM 747 C C . GLN A 1 91 ? -16.814 0.819 35.680 1.00 97.12 91 GLN A C 1
ATOM 749 O O . GLN A 1 91 ? -17.251 0.923 36.826 1.00 97.12 91 GLN A O 1
ATOM 754 N N . LEU A 1 92 ? -16.248 -0.309 35.244 1.00 96.62 92 LEU A N 1
ATOM 755 C CA . LEU A 1 92 ? -16.103 -1.496 36.089 1.00 96.62 92 LEU A CA 1
ATOM 756 C C . LEU A 1 92 ? -15.187 -1.238 37.290 1.00 96.62 92 LEU A C 1
ATOM 758 O O . LEU A 1 92 ? -15.487 -1.688 38.394 1.00 96.62 92 LEU A O 1
ATOM 762 N N . ARG A 1 93 ? -14.098 -0.481 37.109 1.00 95.06 93 ARG A N 1
ATOM 763 C CA . ARG A 1 93 ? -13.207 -0.086 38.212 1.00 95.06 93 ARG A CA 1
ATOM 764 C C . ARG A 1 93 ? -13.914 0.804 39.230 1.00 95.06 93 ARG A C 1
ATOM 766 O O . ARG A 1 93 ? -13.757 0.580 40.427 1.00 95.06 93 ARG A O 1
ATOM 773 N N . GLN A 1 94 ? -14.716 1.764 38.774 1.00 95.12 94 GLN A N 1
ATOM 774 C CA . GLN A 1 94 ? -15.520 2.613 39.656 1.00 95.12 94 GLN A CA 1
ATOM 775 C C . GLN A 1 94 ? -16.546 1.781 40.441 1.00 95.12 94 GLN A C 1
ATOM 777 O O . GLN A 1 94 ? -16.633 1.906 41.661 1.00 95.12 94 GLN A O 1
ATOM 782 N N . GLN A 1 95 ? -17.266 0.871 39.776 1.00 94.88 95 GLN A N 1
ATOM 783 C CA . GLN A 1 95 ? -18.212 -0.035 40.440 1.00 94.88 95 GLN A CA 1
ATOM 784 C C . GLN A 1 95 ? -17.523 -0.935 41.472 1.00 94.88 95 GLN A C 1
ATOM 786 O O . GLN A 1 95 ? -18.025 -1.092 42.584 1.00 94.88 95 GLN A O 1
ATOM 791 N N . ALA A 1 96 ? -16.358 -1.494 41.135 1.00 93.62 96 ALA A N 1
ATOM 792 C CA . ALA A 1 96 ? -15.578 -2.315 42.054 1.00 93.62 96 ALA A CA 1
ATOM 793 C C . ALA A 1 96 ? -15.122 -1.518 43.287 1.00 93.62 96 ALA A C 1
ATOM 795 O O . ALA A 1 96 ? -15.233 -2.020 44.403 1.00 93.62 96 ALA A O 1
ATOM 796 N N . ALA A 1 97 ? -14.671 -0.272 43.108 1.00 92.50 97 ALA A N 1
ATOM 797 C CA . ALA A 1 97 ? -14.282 0.606 44.211 1.00 92.50 97 ALA A CA 1
ATOM 798 C C . ALA A 1 97 ? -15.465 0.931 45.139 1.00 92.50 97 ALA A C 1
ATOM 800 O O . ALA A 1 97 ? -15.337 0.829 46.360 1.00 92.50 97 ALA A O 1
ATOM 801 N N . LEU A 1 98 ? -16.635 1.247 44.570 1.00 91.50 98 LEU A N 1
ATOM 802 C CA . LEU A 1 98 ? -17.858 1.494 45.338 1.00 91.50 98 LEU A CA 1
ATOM 803 C C . LEU A 1 98 ? -18.280 0.250 46.127 1.00 91.50 98 LEU A C 1
ATOM 805 O O . LEU A 1 98 ? -18.480 0.328 47.338 1.00 91.50 98 LEU A O 1
ATOM 809 N N . LEU A 1 99 ? -18.345 -0.916 45.482 1.00 91.56 99 LEU A N 1
ATOM 810 C CA . LEU A 1 99 ? -18.684 -2.171 46.157 1.00 91.56 99 LEU A CA 1
ATOM 811 C C . LEU A 1 99 ? -17.676 -2.537 47.248 1.00 91.56 99 LEU A C 1
ATOM 813 O O . LEU A 1 99 ? -18.077 -3.039 48.295 1.00 91.56 99 LEU A O 1
ATOM 817 N N . HIS A 1 100 ? -16.387 -2.277 47.029 1.00 89.50 100 HIS A N 1
ATOM 818 C CA . HIS A 1 100 ? -15.353 -2.490 48.036 1.00 89.50 100 HIS A CA 1
ATOM 819 C C . HIS A 1 100 ? -15.566 -1.582 49.254 1.00 89.50 100 HIS A C 1
ATOM 821 O O . HIS A 1 100 ? -15.556 -2.077 50.378 1.00 89.50 100 HIS A O 1
ATOM 827 N N . SER A 1 101 ? -15.847 -0.289 49.044 1.00 87.00 101 SER A N 1
ATOM 828 C CA . SER A 1 101 ? -16.176 0.640 50.138 1.00 87.00 101 SER A CA 1
ATOM 829 C C . SER A 1 101 ? -17.455 0.263 50.893 1.00 87.00 101 SER A C 1
ATOM 831 O O . SER A 1 101 ? -17.537 0.475 52.098 1.00 87.00 101 SER A O 1
ATOM 833 N N . TYR A 1 102 ? -18.433 -0.335 50.205 1.00 82.19 102 TYR A N 1
ATOM 834 C CA . TYR A 1 102 ? -19.689 -0.772 50.810 1.00 82.19 102 TYR A CA 1
ATOM 835 C C . TYR A 1 102 ? -19.545 -2.081 51.601 1.00 82.19 102 TYR A C 1
ATOM 837 O O . TYR A 1 102 ? -20.103 -2.205 52.687 1.00 82.19 102 TYR A O 1
ATOM 845 N N . LYS A 1 103 ? -18.805 -3.068 51.073 1.00 81.75 103 LYS A N 1
ATOM 846 C CA . LYS A 1 103 ? -18.579 -4.370 51.734 1.00 81.75 103 LYS A CA 1
ATOM 847 C C . LYS A 1 103 ? -17.591 -4.288 52.891 1.00 81.75 103 LYS A C 1
ATOM 849 O O . LYS A 1 103 ? -17.717 -5.045 53.849 1.00 81.75 103 LYS A O 1
ATOM 854 N N . TYR A 1 104 ? -16.621 -3.388 52.792 1.00 78.19 104 TYR A N 1
ATOM 855 C CA . TYR A 1 104 ? -15.620 -3.145 53.820 1.00 78.19 104 TYR A CA 1
ATOM 856 C C . TYR A 1 104 ? -15.626 -1.653 54.163 1.00 78.19 104 TYR A C 1
ATOM 858 O O . TYR A 1 104 ? -14.703 -0.934 53.770 1.00 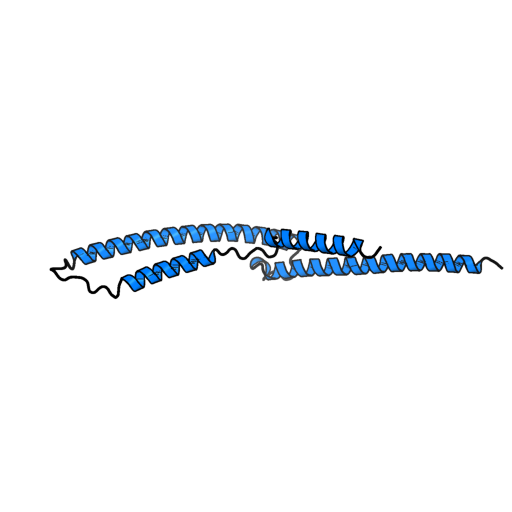78.19 104 TYR A O 1
ATOM 866 N N . PRO A 1 105 ? -16.668 -1.158 54.862 1.00 63.25 105 PRO A N 1
ATOM 867 C CA . PRO A 1 105 ? -16.673 0.206 55.361 1.00 63.25 105 PRO A CA 1
ATOM 868 C C . PRO A 1 105 ? -15.540 0.303 56.379 1.00 63.25 105 PRO A C 1
ATOM 870 O O . PRO A 1 105 ? -15.608 -0.248 57.475 1.00 63.25 105 PRO A O 1
ATOM 873 N N . THR A 1 106 ? -14.436 0.917 55.970 1.00 57.56 106 THR A N 1
ATOM 874 C CA . THR A 1 106 ? -13.219 1.009 56.768 1.00 57.56 106 THR A CA 1
ATOM 875 C C . THR A 1 106 ? -13.519 1.751 58.071 1.00 57.56 106 THR A C 1
ATOM 877 O O . THR A 1 106 ? -13.644 2.976 58.073 1.00 57.56 106 THR A O 1
ATOM 880 N N . SER A 1 107 ? -13.606 1.035 59.192 1.00 55.41 107 SER A N 1
ATOM 881 C CA . SER A 1 107 ? -13.457 1.637 60.514 1.00 55.41 107 SER A CA 1
ATOM 882 C C . SER A 1 107 ? -11.971 1.949 60.722 1.00 55.41 107 SER A C 1
ATOM 884 O O . SER A 1 107 ? -11.176 1.046 60.961 1.00 55.41 107 SER A O 1
ATOM 886 N N . SER A 1 108 ? -11.611 3.227 60.571 1.00 57.31 108 SER A N 1
ATOM 887 C CA . SER A 1 108 ? -10.414 3.893 61.118 1.00 57.31 108 SER A CA 1
ATOM 888 C C . SER A 1 108 ? -9.046 3.187 60.998 1.00 57.31 108 SER A C 1
ATOM 890 O O . SER A 1 108 ? -8.706 2.365 61.845 1.00 57.31 108 SER A O 1
ATOM 892 N N . SER A 1 109 ? -8.202 3.624 60.048 1.00 46.19 109 SER A N 1
ATOM 893 C CA . SER A 1 109 ? -6.726 3.766 60.177 1.00 46.19 109 SER A CA 1
ATOM 894 C C . SER A 1 109 ? -6.141 4.555 58.976 1.00 46.19 109 SER A C 1
ATOM 896 O O . SER A 1 109 ? -6.664 4.405 57.872 1.00 46.19 109 SER A O 1
ATOM 898 N N . PRO A 1 110 ? -5.097 5.400 59.153 1.00 54.69 110 PRO A N 1
ATOM 899 C CA . PRO A 1 110 ? -4.503 6.246 58.102 1.00 54.69 110 PRO A CA 1
ATOM 900 C C . PRO A 1 110 ? -3.565 5.442 57.160 1.00 54.69 110 PRO A C 1
ATOM 902 O O . PRO A 1 110 ? -3.322 4.260 57.407 1.00 54.69 110 PRO A O 1
ATOM 905 N N . PRO A 1 111 ? -3.073 6.027 56.045 1.00 54.19 111 PRO A N 1
ATOM 906 C CA . PRO A 1 111 ? -2.753 5.274 54.837 1.00 54.19 111 PRO A CA 1
ATOM 907 C C . PRO A 1 111 ? -1.364 4.627 54.882 1.00 54.19 111 PRO A C 1
ATOM 909 O O . PRO A 1 111 ? -0.348 5.315 54.932 1.00 54.19 111 PRO A O 1
ATOM 912 N N . SER A 1 112 ? -1.297 3.306 54.713 1.00 44.53 112 SER A N 1
ATOM 913 C CA . SER A 1 112 ? -0.117 2.645 54.145 1.00 44.53 112 SER A 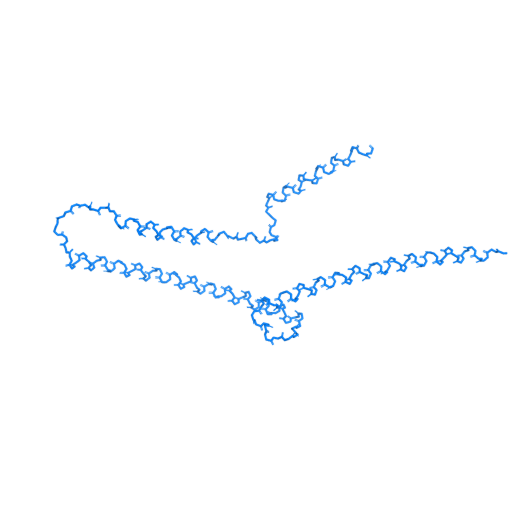CA 1
ATOM 914 C C . SER A 1 112 ? -0.114 2.858 52.626 1.00 44.53 112 SER A C 1
ATOM 916 O O . SER A 1 112 ? -0.432 1.996 51.807 1.00 44.53 112 SER A O 1
ATOM 918 N N . SER A 1 113 ? 0.221 4.086 52.245 1.00 52.56 113 SER A N 1
ATOM 919 C CA . SER A 1 113 ? 0.584 4.472 50.890 1.00 52.56 113 SER A CA 1
ATOM 920 C C . SER A 1 113 ? 1.877 3.768 50.480 1.00 52.56 113 SER A C 1
ATOM 922 O O . SER A 1 113 ? 2.965 4.236 50.804 1.00 52.56 113 SER A O 1
ATOM 924 N N . SER A 1 114 ? 1.783 2.654 49.757 1.00 45.75 114 SER A N 1
ATOM 925 C CA . SER A 1 114 ? 2.938 2.154 48.988 1.00 45.75 114 SER A CA 1
ATOM 926 C C . SER A 1 114 ? 2.608 1.249 47.800 1.00 45.75 114 SER A C 1
ATOM 928 O O . SER A 1 114 ? 3.468 1.073 46.947 1.00 45.75 114 SER A O 1
ATOM 930 N N . SER A 1 115 ? 1.386 0.716 47.661 1.00 51.56 115 SER A N 1
ATOM 931 C CA . SER A 1 115 ? 1.112 -0.273 46.595 1.00 51.56 115 SER A CA 1
ATOM 932 C C . SER A 1 115 ? 0.201 0.216 45.461 1.00 51.56 115 SE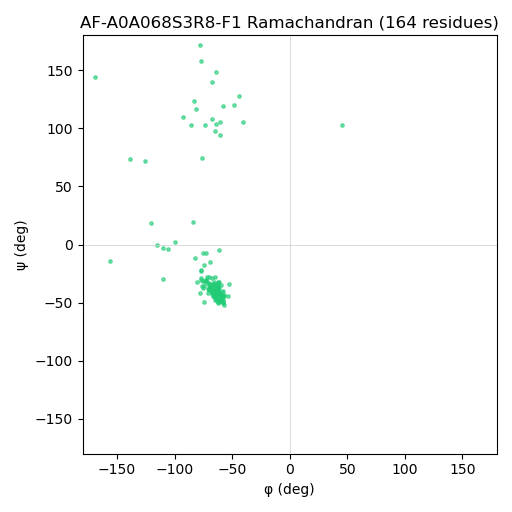R A C 1
ATOM 934 O O . SER A 1 115 ? 0.367 -0.213 44.322 1.00 51.56 115 SER A O 1
ATOM 936 N N . SER A 1 116 ? -0.733 1.144 45.717 1.00 51.09 116 SER A N 1
ATOM 937 C CA . SER A 1 116 ? -1.687 1.577 44.678 1.00 51.09 116 SER A CA 1
ATOM 938 C C . SER A 1 116 ? -1.107 2.600 43.700 1.00 51.09 116 SER A C 1
ATOM 940 O O . SER A 1 116 ? -1.477 2.576 42.531 1.00 51.09 116 SER A O 1
ATOM 942 N N . SER A 1 117 ? -0.196 3.471 44.147 1.00 51.84 117 SER A N 1
ATOM 943 C CA . SER A 1 117 ? 0.401 4.516 43.301 1.00 51.84 117 SER A CA 1
ATOM 944 C C . SER A 1 117 ? 1.306 3.941 42.209 1.00 51.84 117 SER A C 1
ATOM 946 O O . SER A 1 117 ? 1.418 4.527 41.139 1.00 51.84 117 SER A O 1
ATOM 948 N N . SER A 1 118 ? 1.917 2.777 42.460 1.00 53.12 118 SER A N 1
ATOM 949 C CA . SER A 1 118 ? 2.802 2.105 41.502 1.00 53.12 118 SER A CA 1
ATOM 950 C C . SER A 1 118 ? 2.029 1.596 40.278 1.00 53.12 118 SER A C 1
ATOM 952 O O . SER A 1 118 ? 2.444 1.800 39.143 1.00 53.12 118 SER A O 1
ATOM 954 N N . LEU A 1 119 ? 0.833 1.031 40.481 1.00 52.12 119 LEU A N 1
ATOM 955 C CA . LEU A 1 119 ? -0.000 0.523 39.385 1.00 52.12 119 LEU A CA 1
ATOM 956 C C . LEU A 1 119 ? -0.669 1.634 38.567 1.00 52.12 119 LEU A C 1
ATOM 958 O O . LEU A 1 119 ? -0.793 1.495 37.352 1.00 52.12 119 LEU A O 1
ATOM 962 N N . SER A 1 120 ? -1.087 2.739 39.191 1.00 57.16 120 SER A N 1
ATOM 963 C CA . SER A 1 120 ? -1.605 3.898 38.452 1.00 57.16 120 SER A CA 1
ATOM 964 C C . SER A 1 120 ? -0.502 4.618 37.675 1.00 57.16 120 SER A C 1
ATOM 966 O O . SER A 1 120 ? -0.740 4.979 36.524 1.00 57.16 120 SER A O 1
ATOM 968 N N . LEU A 1 121 ? 0.714 4.730 38.226 1.00 55.59 121 LEU A N 1
ATOM 969 C CA . LEU A 1 121 ? 1.887 5.195 37.476 1.00 55.59 121 LEU A CA 1
ATOM 970 C C . LEU A 1 121 ? 2.221 4.259 36.309 1.00 55.59 121 LEU A C 1
ATOM 972 O O . LEU A 1 121 ? 2.483 4.747 35.219 1.00 55.59 121 LEU A O 1
ATOM 976 N N . GLN A 1 122 ? 2.099 2.942 36.478 1.00 59.66 122 GLN A N 1
ATOM 977 C CA . GLN A 1 122 ? 2.395 1.978 35.415 1.00 59.66 122 GLN A CA 1
ATOM 978 C C . GLN A 1 122 ? 1.330 1.936 34.308 1.00 59.66 122 GLN A C 1
ATOM 980 O O . GLN A 1 122 ? 1.653 1.742 33.137 1.00 59.66 122 GLN A O 1
ATOM 985 N N . VAL A 1 123 ? 0.056 2.173 34.638 1.00 59.62 123 VAL A N 1
ATOM 986 C CA . VAL A 1 123 ? -1.009 2.375 33.637 1.00 59.62 123 VAL A CA 1
ATOM 987 C C . VAL A 1 123 ? -0.819 3.705 32.900 1.00 59.62 123 VAL A C 1
ATOM 989 O O . VAL A 1 123 ? -1.094 3.784 31.701 1.00 59.62 123 VAL A O 1
ATOM 992 N N . GLN A 1 124 ? -0.317 4.733 33.585 1.00 59.06 124 GLN A N 1
ATOM 993 C CA . GLN A 1 124 ? -0.030 6.034 32.988 1.00 59.06 124 GLN A CA 1
ATOM 994 C C . GLN A 1 124 ? 1.239 6.007 32.122 1.00 59.06 124 GLN A C 1
ATOM 996 O O . GLN A 1 124 ? 1.220 6.563 31.027 1.00 59.06 124 GLN A O 1
ATOM 1001 N N . GLU A 1 125 ? 2.286 5.277 32.519 1.00 56.50 125 GLU A N 1
ATOM 1002 C CA . GLU A 1 125 ? 3.435 4.949 31.664 1.00 56.50 125 GLU A CA 1
ATOM 1003 C C . GLU A 1 125 ? 2.987 4.129 30.456 1.00 56.50 125 GLU A C 1
ATOM 1005 O O . GLU A 1 125 ? 3.300 4.491 29.329 1.00 56.50 125 GLU A O 1
ATOM 1010 N N . GLN A 1 126 ? 2.158 3.094 30.622 1.00 55.72 126 GLN A N 1
ATOM 1011 C CA . GLN A 1 126 ? 1.671 2.320 29.476 1.00 55.72 126 GLN A CA 1
ATOM 1012 C C . GLN A 1 126 ? 0.830 3.180 28.507 1.00 55.72 126 GLN A C 1
ATOM 1014 O O . GLN A 1 126 ? 0.905 2.993 27.290 1.00 55.72 126 GLN A O 1
ATOM 1019 N N . GLN A 1 127 ? 0.091 4.177 29.012 1.00 53.53 127 GLN A N 1
ATOM 1020 C CA . GLN A 1 127 ? -0.565 5.191 28.177 1.00 53.53 127 GLN A CA 1
ATOM 1021 C C . GLN A 1 127 ? 0.426 6.149 27.504 1.00 53.53 127 GLN A C 1
ATOM 1023 O O . GLN A 1 127 ? 0.217 6.482 26.338 1.00 53.53 127 GLN A O 1
ATOM 1028 N N . GLN A 1 128 ? 1.512 6.554 28.171 1.00 50.69 128 GLN A N 1
ATOM 1029 C CA . GLN A 1 128 ? 2.565 7.357 27.545 1.00 50.69 128 GLN A CA 1
ATOM 1030 C C . GLN A 1 128 ? 3.334 6.577 26.478 1.00 50.69 128 GLN A C 1
ATOM 1032 O O . GLN A 1 128 ? 3.611 7.139 25.429 1.00 50.69 128 GLN A O 1
ATOM 1037 N N . HIS A 1 129 ? 3.603 5.285 26.664 1.00 48.06 129 HIS A N 1
ATOM 1038 C CA . HIS A 1 129 ? 4.303 4.459 25.674 1.00 48.06 129 HIS A CA 1
ATOM 1039 C C . HIS A 1 129 ? 3.457 4.267 24.402 1.00 48.06 129 HIS A C 1
ATOM 1041 O O . HIS A 1 129 ? 3.986 4.284 23.289 1.00 48.06 129 HIS A O 1
ATOM 1047 N N . LEU A 1 130 ? 2.129 4.171 24.539 1.00 48.03 130 LEU A N 1
ATOM 1048 C CA . LEU A 1 130 ? 1.202 4.171 23.400 1.00 48.03 130 LEU A CA 1
ATOM 1049 C C . LEU A 1 130 ? 1.111 5.543 22.712 1.00 48.03 130 LEU A C 1
ATOM 1051 O O . LEU A 1 130 ? 0.958 5.600 21.495 1.00 48.03 130 LEU A O 1
ATOM 1055 N N . ASN A 1 131 ? 1.248 6.644 23.457 1.00 46.38 131 ASN A N 1
ATOM 1056 C CA . ASN A 1 131 ? 1.290 7.993 22.883 1.00 46.38 131 ASN A CA 1
ATOM 1057 C C . ASN A 1 131 ? 2.655 8.314 22.239 1.00 46.38 131 ASN A C 1
ATOM 1059 O O . ASN A 1 131 ? 2.720 9.035 21.252 1.00 46.38 131 ASN A O 1
ATOM 1063 N N . LEU A 1 132 ? 3.745 7.721 22.732 1.00 44.12 132 LEU A N 1
ATOM 1064 C CA . LEU A 1 132 ? 5.089 7.849 22.159 1.00 44.12 132 LEU A CA 1
ATOM 1065 C C . LEU A 1 132 ? 5.271 6.981 20.903 1.00 44.12 132 LEU A C 1
ATOM 1067 O O . LEU A 1 132 ? 6.083 7.303 20.038 1.00 44.12 132 LEU A O 1
ATOM 1071 N N . SER A 1 133 ? 4.454 5.933 20.758 1.00 41.72 133 SER A N 1
ATOM 1072 C CA . SER A 1 133 ? 4.337 5.140 19.524 1.00 41.72 133 SER A CA 1
ATOM 1073 C C . SER A 1 133 ? 3.548 5.860 18.417 1.00 41.72 133 SER A C 1
ATOM 1075 O O . SER A 1 133 ? 3.547 5.398 17.281 1.00 41.72 133 SER A O 1
ATOM 1077 N N . GLN A 1 134 ? 2.930 7.014 18.716 1.00 42.44 134 GLN A N 1
ATOM 1078 C CA . GLN A 1 134 ? 2.501 8.004 17.716 1.00 42.44 134 GLN A CA 1
ATOM 1079 C C . GLN A 1 134 ? 3.638 8.959 17.308 1.00 42.44 134 GLN A C 1
ATOM 1081 O O . GLN A 1 134 ? 3.390 10.000 16.702 1.00 42.44 134 GLN A O 1
ATOM 1086 N N . THR A 1 135 ? 4.907 8.600 17.545 1.00 41.47 135 THR A N 1
ATOM 1087 C CA . THR A 1 135 ? 5.944 9.011 16.594 1.00 41.47 135 THR A CA 1
ATOM 1088 C C . THR A 1 135 ? 5.563 8.391 15.259 1.00 41.47 135 THR A C 1
ATOM 1090 O O . THR A 1 135 ? 5.851 7.229 14.982 1.00 41.47 135 THR A O 1
ATOM 1093 N N . THR A 1 136 ? 4.860 9.174 14.440 1.00 47.28 136 THR A N 1
ATOM 1094 C CA . THR A 1 136 ? 4.903 9.061 12.989 1.00 47.28 136 THR A CA 1
ATOM 1095 C C . THR A 1 136 ? 6.356 8.802 12.637 1.00 47.28 136 THR A C 1
ATOM 1097 O O . THR A 1 136 ? 7.194 9.698 12.749 1.00 47.28 136 THR A O 1
ATOM 1100 N N . MET A 1 137 ? 6.666 7.557 12.274 1.00 43.44 137 MET A N 1
ATOM 1101 C CA . MET A 1 137 ? 7.877 7.267 11.527 1.00 43.44 137 MET A CA 1
ATOM 1102 C C . MET A 1 137 ? 7.877 8.285 10.386 1.00 43.44 137 MET A C 1
ATOM 1104 O O . MET A 1 137 ? 6.874 8.348 9.667 1.00 43.44 137 MET A O 1
ATOM 1108 N N . PRO A 1 138 ? 8.895 9.155 10.267 1.00 50.53 138 PRO A N 1
ATOM 1109 C CA . PRO A 1 138 ? 8.925 10.090 9.164 1.00 50.53 138 PRO A CA 1
ATOM 1110 C C . PRO A 1 138 ? 8.889 9.242 7.901 1.00 50.53 138 PRO A C 1
ATOM 1112 O O . PRO A 1 138 ? 9.747 8.377 7.708 1.00 50.53 138 PRO A O 1
ATOM 1115 N N . ASP A 1 139 ? 7.849 9.444 7.093 1.00 52.53 139 ASP A N 1
ATOM 1116 C CA . ASP A 1 139 ? 7.754 8.854 5.767 1.00 52.53 139 ASP A CA 1
ATOM 1117 C C . ASP A 1 139 ? 9.130 9.025 5.102 1.00 52.53 139 ASP A C 1
ATOM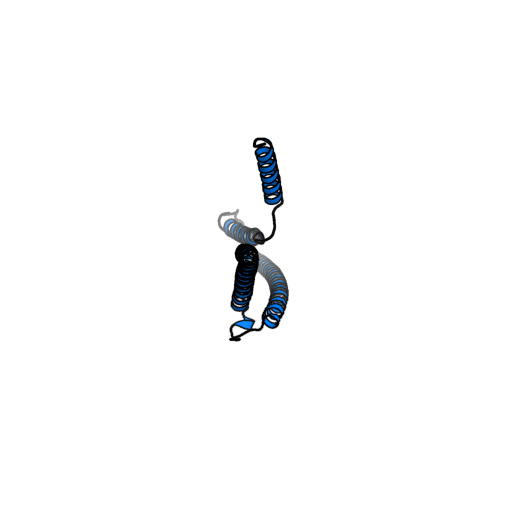 1119 O O . ASP A 1 139 ? 9.640 10.152 5.086 1.00 52.53 139 ASP A O 1
ATOM 1123 N N . PRO A 1 140 ? 9.766 7.972 4.558 1.00 56.94 140 PRO A N 1
ATOM 1124 C CA . PRO A 1 140 ? 11.118 8.071 3.995 1.00 56.94 140 PRO A CA 1
ATOM 1125 C C . PRO A 1 140 ? 11.209 9.044 2.803 1.00 56.94 140 PRO A C 1
ATOM 1127 O O . PRO A 1 140 ? 12.298 9.314 2.296 1.00 56.94 140 PRO A O 1
ATOM 1130 N N . PHE A 1 141 ? 10.070 9.585 2.365 1.00 58.41 141 PHE A N 1
ATOM 1131 C CA . PHE A 1 141 ? 9.926 10.564 1.295 1.00 58.41 141 PHE A CA 1
ATOM 1132 C C . PHE A 1 141 ? 9.511 11.964 1.779 1.00 58.41 141 PHE A C 1
ATOM 1134 O O . PHE A 1 141 ? 9.449 12.888 0.968 1.00 58.41 141 PHE A O 1
ATOM 1141 N N . THR A 1 142 ? 9.267 12.159 3.078 1.00 62.62 142 THR A N 1
ATOM 1142 C CA . THR A 1 142 ? 8.916 13.469 3.635 1.00 62.62 142 THR A CA 1
ATOM 1143 C C . THR A 1 142 ? 10.188 14.250 3.947 1.00 62.62 142 THR A C 1
ATOM 1145 O O . THR A 1 142 ? 10.880 14.005 4.935 1.00 62.62 142 THR A O 1
ATOM 1148 N N . LEU A 1 143 ? 10.512 15.213 3.083 1.00 66.12 143 LEU A N 1
ATOM 1149 C CA . LEU A 1 143 ? 11.615 16.142 3.307 1.00 66.12 143 LEU A CA 1
ATOM 1150 C C . LEU A 1 143 ? 11.280 17.053 4.489 1.00 66.12 143 LEU A C 1
ATOM 1152 O O . LEU A 1 143 ? 10.434 17.941 4.388 1.00 66.12 143 LEU A O 1
ATOM 1156 N N . THR A 1 144 ? 11.958 16.842 5.615 1.00 78.25 144 THR A N 1
ATOM 1157 C CA . THR A 1 144 ? 11.817 17.730 6.770 1.00 78.25 144 THR A CA 1
ATOM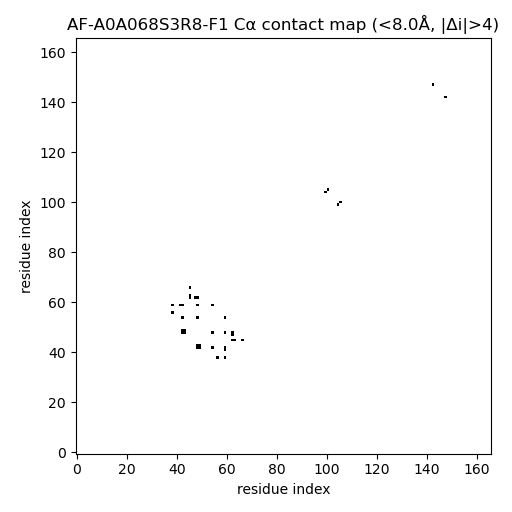 1158 C C . THR A 1 144 ? 12.326 19.137 6.420 1.00 78.25 144 THR A C 1
ATOM 1160 O O . THR A 1 144 ? 13.289 19.269 5.654 1.00 78.25 144 THR A O 1
ATOM 1163 N N . PRO A 1 145 ? 11.752 20.209 7.000 1.00 69.62 145 PRO A N 1
ATOM 1164 C CA . PRO A 1 145 ? 12.233 21.575 6.781 1.00 69.62 145 PRO A CA 1
ATOM 1165 C C . PRO A 1 145 ? 13.741 21.737 7.042 1.00 69.62 145 PRO A C 1
ATOM 1167 O O . PRO A 1 145 ? 14.423 22.455 6.315 1.00 69.62 145 PRO A O 1
ATOM 1170 N N . ALA A 1 146 ? 14.294 20.996 8.009 1.00 73.69 146 ALA A N 1
ATOM 1171 C CA . ALA A 1 146 ? 15.728 20.972 8.295 1.00 73.69 146 ALA A CA 1
ATOM 1172 C C . ALA A 1 146 ? 16.567 20.373 7.147 1.00 73.69 146 ALA A C 1
ATOM 1174 O O . ALA A 1 146 ? 17.624 20.907 6.812 1.00 73.69 146 ALA A O 1
ATOM 1175 N N . MET A 1 147 ? 16.093 19.305 6.494 1.00 77.69 147 MET A N 1
ATOM 1176 C CA . MET A 1 147 ? 16.771 18.709 5.333 1.00 77.69 147 MET A CA 1
ATOM 1177 C C . MET A 1 147 ? 16.713 19.616 4.101 1.00 77.69 147 MET A C 1
ATOM 1179 O O . MET A 1 147 ? 17.684 19.687 3.346 1.00 77.69 147 MET A O 1
ATOM 1183 N N . ILE A 1 148 ? 15.605 20.338 3.913 1.00 79.25 148 ILE A N 1
ATOM 1184 C CA . ILE A 1 148 ? 15.463 21.337 2.845 1.00 79.25 148 ILE A CA 1
ATOM 1185 C C . ILE A 1 148 ? 16.478 22.465 3.054 1.00 79.25 148 ILE A C 1
ATOM 1187 O O . ILE A 1 148 ? 17.232 22.794 2.139 1.00 79.25 148 ILE A O 1
ATOM 1191 N N . LEU A 1 149 ? 16.564 23.001 4.274 1.00 76.81 149 LEU A N 1
ATOM 1192 C CA . LEU A 1 149 ? 17.529 24.047 4.618 1.00 76.81 149 LEU A CA 1
ATOM 1193 C C . LEU A 1 149 ? 18.981 23.567 4.491 1.00 76.81 149 LEU A C 1
ATOM 1195 O O . LEU A 1 149 ? 19.825 24.314 4.003 1.00 76.81 149 LEU A O 1
ATOM 1199 N N . SER A 1 150 ? 19.270 22.314 4.851 1.00 82.44 150 SER A N 1
ATOM 1200 C CA . SER A 1 150 ? 20.600 21.719 4.680 1.00 82.44 150 SER A CA 1
ATOM 1201 C C . SER A 1 150 ? 20.995 21.607 3.203 1.00 82.44 150 SER A C 1
ATOM 1203 O O . SER A 1 150 ? 22.101 22.011 2.841 1.00 82.44 150 SER A O 1
ATOM 1205 N N . LYS A 1 151 ? 20.081 21.168 2.323 1.00 81.88 151 LYS A N 1
ATOM 1206 C CA . LYS A 1 151 ? 20.335 21.133 0.873 1.00 81.88 151 LYS A CA 1
ATOM 1207 C C . LYS A 1 151 ? 20.502 22.523 0.263 1.00 81.88 151 LYS A C 1
ATOM 1209 O O . LYS A 1 151 ? 21.386 22.704 -0.569 1.00 81.88 151 LYS A O 1
ATOM 1214 N N . ILE A 1 152 ? 19.709 23.507 0.691 1.00 79.88 152 ILE A N 1
ATOM 1215 C CA . ILE A 1 152 ? 19.852 24.902 0.238 1.00 79.88 152 ILE A CA 1
ATOM 1216 C C . ILE A 1 152 ? 21.214 25.462 0.659 1.00 79.88 152 ILE A C 1
ATOM 1218 O O . ILE A 1 152 ? 21.904 26.088 -0.144 1.00 79.88 152 ILE A O 1
ATOM 1222 N N . HIS A 1 153 ? 21.629 25.215 1.902 1.00 85.38 153 HIS A N 1
ATOM 1223 C CA . HIS A 1 153 ? 22.925 25.670 2.393 1.00 85.38 153 HIS A CA 1
ATOM 1224 C C . HIS A 1 153 ? 24.084 24.993 1.647 1.00 85.38 153 HIS A C 1
ATOM 1226 O O . HIS A 1 153 ? 25.062 25.653 1.304 1.00 85.38 153 HIS A O 1
ATOM 1232 N N . GLN A 1 154 ? 23.959 23.700 1.336 1.00 80.19 154 GLN A N 1
ATOM 1233 C CA . GLN A 1 154 ? 24.961 22.960 0.570 1.00 80.19 154 GLN A CA 1
ATOM 1234 C C . GLN A 1 154 ? 25.072 23.456 -0.879 1.00 80.19 154 GLN A C 1
ATOM 1236 O O . GLN A 1 154 ? 26.188 23.667 -1.350 1.00 80.19 154 GLN A O 1
ATOM 1241 N N . GLN A 1 155 ? 23.948 23.763 -1.536 1.00 77.00 155 GLN A N 1
ATOM 1242 C CA . GLN A 1 155 ? 23.943 24.369 -2.872 1.00 77.00 155 GLN A CA 1
ATOM 1243 C C . GLN A 1 155 ? 24.645 25.736 -2.876 1.00 77.00 155 GLN A C 1
ATOM 1245 O O . GLN A 1 155 ? 25.491 25.999 -3.724 1.00 77.00 155 GLN A O 1
ATOM 1250 N N . GLN A 1 156 ? 24.386 26.580 -1.872 1.00 76.88 156 GLN A N 1
ATOM 1251 C CA . GLN A 1 156 ? 25.060 27.879 -1.757 1.00 76.88 156 GLN A CA 1
ATOM 1252 C C . GLN A 1 156 ? 26.573 27.754 -1.514 1.00 76.88 156 GLN A C 1
ATOM 1254 O O . GLN A 1 156 ? 27.335 28.645 -1.897 1.00 76.88 156 GLN A O 1
ATOM 1259 N N . GLN A 1 157 ? 27.035 26.669 -0.885 1.00 73.50 157 GLN A N 1
ATOM 1260 C CA . GLN A 1 157 ? 28.467 26.410 -0.725 1.00 73.50 157 GLN A CA 1
ATOM 1261 C C . GLN A 1 157 ? 29.117 25.916 -2.020 1.00 73.50 157 GLN A C 1
ATOM 1263 O O . GLN A 1 157 ? 30.256 26.292 -2.302 1.00 73.50 157 GLN A O 1
ATOM 1268 N N . GLU A 1 158 ? 28.410 25.118 -2.819 1.00 68.88 158 GLU A N 1
ATOM 1269 C CA . GLU A 1 158 ? 28.883 24.690 -4.138 1.00 68.88 158 GLU A CA 1
ATOM 1270 C C . GLU A 1 158 ? 28.952 25.869 -5.119 1.00 68.88 158 GLU A C 1
ATOM 1272 O O . GLU A 1 158 ? 29.991 26.062 -5.756 1.00 68.88 158 GLU A O 1
ATOM 1277 N N . ASP A 1 159 ? 27.948 26.750 -5.131 1.00 67.31 159 ASP A N 1
ATOM 1278 C CA . ASP A 1 159 ? 27.931 27.954 -5.977 1.00 67.31 159 ASP A CA 1
ATOM 1279 C C . ASP A 1 159 ? 29.059 28.942 -5.609 1.00 67.31 159 ASP A C 1
ATOM 1281 O O . ASP A 1 159 ? 29.677 29.569 -6.481 1.00 67.31 159 ASP A O 1
ATOM 1285 N N . ARG A 1 160 ? 29.405 29.036 -4.314 1.00 65.38 160 ARG A N 1
ATOM 1286 C CA . ARG A 1 160 ? 30.562 29.813 -3.828 1.00 65.38 160 ARG A CA 1
ATOM 1287 C C . ARG A 1 160 ? 31.909 29.165 -4.157 1.00 65.38 160 ARG A C 1
ATOM 1289 O O . ARG A 1 160 ? 32.895 29.882 -4.329 1.00 65.38 160 ARG A O 1
ATOM 1296 N N . ARG A 1 161 ? 31.984 27.832 -4.243 1.00 60.16 161 ARG A N 1
ATOM 1297 C CA . ARG A 1 161 ? 33.202 27.111 -4.660 1.00 60.16 161 ARG A CA 1
ATOM 1298 C C . ARG A 1 161 ? 33.420 27.171 -6.175 1.00 60.16 161 ARG A C 1
ATOM 1300 O O . ARG A 1 161 ? 34.573 27.218 -6.597 1.00 60.16 161 ARG A O 1
ATOM 1307 N N . GLY A 1 162 ? 32.351 27.241 -6.971 1.00 58.75 162 GLY A N 1
ATOM 1308 C CA . GLY A 1 162 ? 32.415 27.429 -8.425 1.00 58.75 162 GLY A CA 1
ATOM 1309 C C . GLY A 1 162 ? 33.012 28.777 -8.845 1.00 58.75 162 GLY A C 1
ATOM 1310 O O . GLY A 1 162 ? 33.830 28.824 -9.757 1.00 58.75 162 GLY A O 1
ATOM 1311 N N . HIS A 1 163 ? 32.719 29.857 -8.113 1.00 54.47 163 HIS A N 1
ATOM 1312 C CA . HIS A 1 163 ? 33.239 31.205 -8.404 1.00 54.47 163 HIS A CA 1
ATOM 1313 C C . HIS A 1 163 ? 34.730 31.419 -8.088 1.00 54.47 163 HIS A C 1
ATOM 1315 O O . HIS A 1 163 ? 35.281 32.464 -8.416 1.00 54.47 163 HIS A O 1
ATOM 1321 N N . ARG A 1 164 ? 35.405 30.458 -7.444 1.00 55.56 164 ARG A N 1
ATOM 1322 C CA . ARG A 1 164 ? 36.845 30.531 -7.126 1.00 55.56 164 ARG A CA 1
ATOM 1323 C C . ARG A 1 164 ? 37.734 29.745 -8.098 1.00 55.56 164 ARG A C 1
ATOM 1325 O O . ARG A 1 164 ? 38.939 29.666 -7.876 1.00 55.56 164 ARG A O 1
ATOM 1332 N N . ARG A 1 165 ? 37.143 29.125 -9.127 1.00 53.69 165 ARG A N 1
ATOM 1333 C CA . ARG A 1 165 ? 37.828 28.304 -10.142 1.00 53.69 165 ARG A CA 1
ATOM 1334 C C . ARG A 1 165 ? 37.644 28.819 -11.580 1.00 53.69 165 ARG A C 1
ATOM 1336 O O . ARG A 1 165 ? 37.876 28.062 -12.518 1.00 53.69 165 ARG A O 1
ATOM 1343 N N . SER A 1 166 ? 37.256 30.080 -11.752 1.00 48.16 166 SER A N 1
ATOM 1344 C CA . SER A 1 166 ? 37.374 30.807 -13.026 1.00 48.16 166 SER A CA 1
ATOM 1345 C C . SER A 1 166 ? 38.433 31.888 -12.909 1.00 48.16 166 SER A C 1
ATOM 1347 O O . SER A 1 166 ? 38.524 32.479 -11.810 1.00 48.16 166 SER A O 1
#

Radius of gyration: 33.93 Å; Cα contacts (8 Å, |Δi|>4): 20; chains: 1; bounding box: 61×48×116 Å

Solvent-accessible surface area (backbone atoms only — not comparable to full-atom values): 9736 Å² total; per-residue (Å²): 141,70,74,61,69,60,51,53,55,52,51,55,53,51,50,53,53,48,50,52,51,50,52,50,53,50,52,52,48,52,54,51,51,54,53,51,50,53,55,53,54,54,37,69,73,36,78,90,38,71,86,48,91,79,73,48,73,68,54,43,54,52,52,50,53,53,48,52,56,52,46,54,54,51,49,55,50,51,53,54,50,52,52,52,50,50,52,52,50,51,52,51,50,52,52,51,52,52,51,47,47,67,77,52,66,78,80,83,82,83,84,87,84,75,66,67,66,56,54,56,49,50,54,50,48,55,52,46,54,58,57,58,64,65,56,70,70,75,54,97,81,65,78,48,73,68,56,52,50,50,51,53,52,50,50,56,50,49,58,58,55,56,68,73,74,112

InterPro domains:
  IPR011598 Myc-type, basic helix-loop-helix (bHLH) domain [PF00010] (20-70)
  IPR011598 Myc-type, basic helix-loop-helix (bHLH) domain [PS50888] (19-71)
  IPR011598 Myc-type, basic helix-loop-helix (bHLH) domain [SM00353] (25-77)
  IPR036638 Helix-loop-helix DNA-binding domain superfamily [G3DSA:4.10.280.10] (11-101)
  IPR036638 Helix-loop-helix DNA-binding domain superfamily [SSF47459] (18-98)

pLDDT: mean 79.09, std 19.49, range [41.47, 98.62]

Secondary structure (DSSP, 8-state):
--HHHHHHHHHHHHHHHHHHHHHHHHHHHHHHHHHHHHHHHHHHH-GGGTT-SS--HHHHHHHHHHHHHHHHHHHHHHHHHHHHHHHHHHHHHHHHHHHHHHHS---S----TTSHHHHHHHHHHHHHHHHHTT-----TT---HHHHHHHHHHHHHHHHHHTT--

Foldseek 3Di:
DPPPPVVVVVVVVVVVVVVVVVVVVVVVVVVVVVVVVVLVVLLCVQPVNPPPPDADSVRSVVSVVVVVVVVVVVVVVVVVVVVVVVVVVVVVVVVVVVVCCVVCVDDDDDDPPDPPVVVVVVVVVVVVVVVVVPPPPPDPPDQDPVNVVVVVVVVVVVVVVVVVPD

Organism: NCBI:txid1263082